Protein AF-Q32XM0-F1 (afdb_monomer_lite)

InterPro domains:
  IPR008210 Phosphoenolpyruvate carboxykinase, N-terminal [G3DSA:3.40.449.10] (1-26)
  IPR008210 Phosphoenolpyruvate carboxykinase, N-terminal [SSF68923] (1-26)
  IPR035078 Phosphoenolpyruvate carboxykinase, GTP-utilising, N-terminal [PF17297] (1-26)

pLDDT: mean 95.65, std 2.88, range [86.06, 97.69]

Structure (mmCIF, N/CA/C/O backbone):
data_AF-Q32XM0-F1
#
_entry.id   AF-Q32XM0-F1
#
loop_
_atom_site.group_PDB
_atom_site.id
_atom_site.type_symbol
_atom_site.label_atom_id
_atom_site.label_alt_id
_atom_site.label_comp_id
_atom_site.label_asym_id
_atom_site.label_entity_id
_atom_site.label_seq_id
_atom_site.pdbx_PDB_ins_code
_atom_site.Cartn_x
_atom_site.Cartn_y
_atom_site.Cartn_z
_atom_site.occupancy
_atom_site.B_iso_or_equiv
_atom_site.auth_seq_id
_atom_site.auth_comp_id
_atom_site.auth_asym_id
_atom_site.auth_atom_id
_atom_site.pdbx_PDB_model_num
ATOM 1 N N . TRP A 1 1 ? 12.699 -12.773 -8.057 1.00 86.06 1 TRP A N 1
ATOM 2 C CA . TRP A 1 1 ? 13.185 -11.425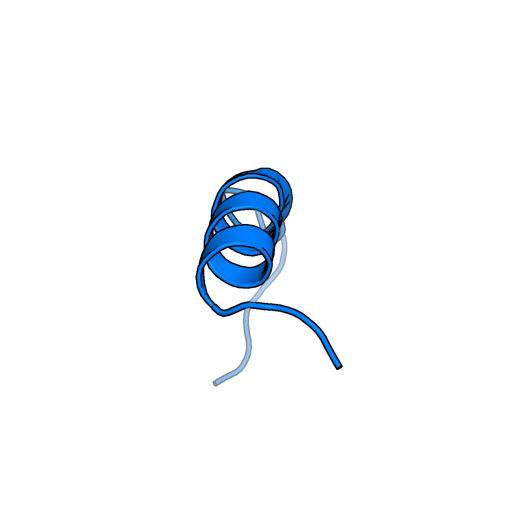 -7.710 1.00 86.06 1 TRP A CA 1
ATOM 3 C C . TRP A 1 1 ? 12.521 -10.443 -8.661 1.00 86.06 1 TRP A C 1
ATOM 5 O O . TRP A 1 1 ? 12.300 -10.815 -9.807 1.00 86.06 1 TRP A O 1
ATOM 15 N N . MET A 1 2 ? 12.103 -9.282 -8.167 1.00 94.88 2 MET A N 1
ATOM 16 C CA . MET A 1 2 ? 11.365 -8.254 -8.908 1.00 94.88 2 MET A CA 1
ATOM 17 C C . MET A 1 2 ? 12.104 -6.933 -8.695 1.00 94.88 2 MET A C 1
ATOM 19 O O . MET A 1 2 ? 12.636 -6.727 -7.603 1.00 94.88 2 MET A O 1
ATOM 23 N N . SER A 1 3 ? 12.171 -6.082 -9.720 1.00 97.56 3 SER A N 1
ATOM 24 C CA . SER A 1 3 ? 12.716 -4.734 -9.557 1.00 97.56 3 SER A CA 1
ATOM 25 C C . SER A 1 3 ? 11.817 -3.916 -8.620 1.00 97.56 3 SER A C 1
ATOM 27 O O . SER A 1 3 ? 10.618 -4.184 -8.513 1.00 97.56 3 SER A O 1
ATOM 29 N N . GLU A 1 4 ? 12.374 -2.919 -7.936 1.00 97.44 4 GLU A N 1
ATOM 30 C CA . GLU A 1 4 ? 11.575 -2.025 -7.084 1.00 97.44 4 GLU A CA 1
ATOM 31 C C . GLU A 1 4 ? 10.489 -1.304 -7.899 1.00 97.44 4 GLU A C 1
ATOM 33 O O . GLU A 1 4 ? 9.349 -1.194 -7.457 1.00 97.44 4 GLU A O 1
ATOM 38 N N . GLU A 1 5 ? 10.800 -0.933 -9.142 1.00 97.38 5 GLU A N 1
ATOM 39 C CA . GLU A 1 5 ? 9.860 -0.277 -10.052 1.00 97.38 5 GLU A CA 1
ATOM 40 C C . GLU A 1 5 ? 8.660 -1.175 -10.401 1.00 97.38 5 GLU A C 1
ATOM 42 O O . GLU A 1 5 ? 7.505 -0.741 -10.375 1.00 97.38 5 GLU A O 1
ATOM 47 N N . ASP A 1 6 ? 8.906 -2.453 -10.700 1.00 97.69 6 ASP A N 1
ATOM 48 C CA . ASP A 1 6 ? 7.830 -3.407 -10.983 1.00 97.69 6 ASP A CA 1
ATOM 49 C C . ASP A 1 6 ? 6.985 -3.690 -9.736 1.00 97.69 6 ASP A C 1
ATOM 51 O O . ASP A 1 6 ? 5.769 -3.895 -9.835 1.00 97.69 6 ASP A O 1
ATOM 55 N N . PHE A 1 7 ? 7.608 -3.658 -8.556 1.00 97.19 7 PHE A N 1
ATOM 56 C CA . PHE A 1 7 ? 6.906 -3.793 -7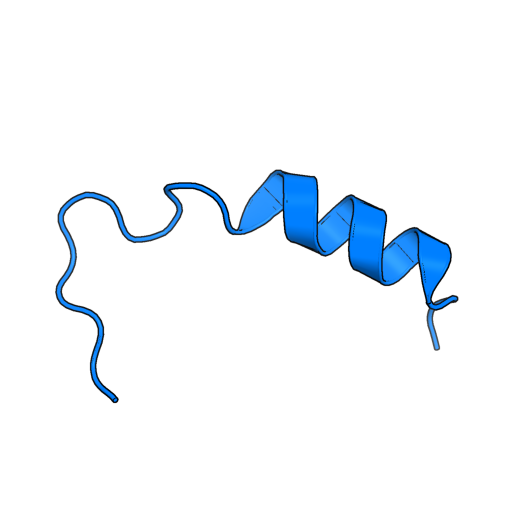.288 1.00 97.19 7 PHE A CA 1
ATOM 57 C C . PHE A 1 7 ? 5.975 -2.606 -7.034 1.00 97.19 7 PHE A C 1
ATOM 59 O O . PHE A 1 7 ? 4.798 -2.815 -6.741 1.00 97.19 7 PHE A O 1
ATOM 66 N N . GLU A 1 8 ? 6.450 -1.372 -7.205 1.00 97.44 8 GLU A N 1
ATOM 67 C CA . GLU A 1 8 ? 5.640 -0.164 -7.017 1.00 97.44 8 GLU A CA 1
ATOM 68 C C . GLU A 1 8 ? 4.455 -0.103 -7.991 1.00 97.44 8 GLU A C 1
ATOM 70 O O . GLU A 1 8 ? 3.321 0.199 -7.592 1.00 97.44 8 GLU A 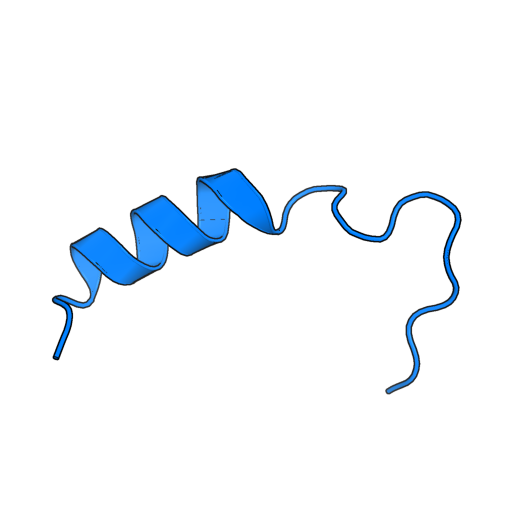O 1
ATOM 75 N N . LYS A 1 9 ? 4.675 -0.478 -9.259 1.00 97.44 9 LYS A N 1
ATOM 76 C CA . LYS A 1 9 ? 3.601 -0.620 -10.256 1.00 97.44 9 LYS A CA 1
ATOM 77 C C . LYS A 1 9 ? 2.557 -1.643 -9.811 1.00 97.44 9 LYS A C 1
ATOM 79 O O . LYS A 1 9 ? 1.357 -1.373 -9.848 1.00 97.44 9 LYS A O 1
ATOM 84 N N . ALA A 1 10 ? 2.991 -2.818 -9.360 1.00 96.75 10 ALA A N 1
ATOM 85 C CA . ALA A 1 10 ? 2.078 -3.859 -8.899 1.00 96.75 10 ALA A CA 1
ATOM 86 C C . ALA A 1 10 ? 1.334 -3.457 -7.615 1.00 96.75 10 ALA A C 1
ATOM 88 O O . ALA A 1 10 ? 0.156 -3.789 -7.454 1.00 96.75 10 ALA A O 1
ATOM 89 N N . PHE A 1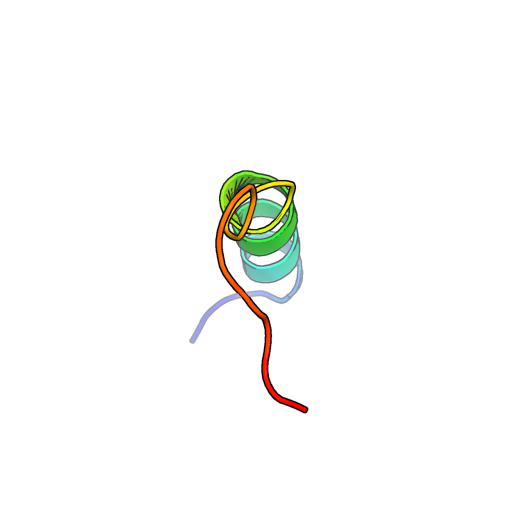 11 ? 2.007 -2.743 -6.712 1.00 97.31 11 PHE A N 1
ATOM 90 C CA . PHE A 1 11 ? 1.442 -2.282 -5.453 1.00 97.31 11 PHE A CA 1
ATOM 91 C C . PHE A 1 11 ? 0.330 -1.255 -5.692 1.00 97.31 11 PHE A C 1
ATOM 93 O O . PHE A 1 11 ? -0.811 -1.444 -5.258 1.00 97.31 11 PHE A O 1
ATOM 100 N N . SER A 1 12 ? 0.643 -0.210 -6.456 1.00 96.38 12 SER A N 1
ATOM 101 C CA . SER A 1 12 ? -0.296 0.860 -6.803 1.00 96.38 12 SER A CA 1
ATOM 102 C C . SER A 1 12 ? -1.499 0.365 -7.613 1.00 96.38 12 SER A C 1
ATOM 104 O O . SER A 1 12 ? -2.593 0.900 -7.459 1.00 96.38 12 SER A O 1
ATOM 106 N N . ALA A 1 13 ? -1.349 -0.695 -8.411 1.00 97.44 13 ALA A N 1
ATOM 107 C CA . ALA A 1 13 ? -2.460 -1.279 -9.161 1.00 97.44 13 ALA A CA 1
ATOM 108 C C . ALA A 1 13 ? -3.419 -2.133 -8.309 1.00 97.44 13 ALA A C 1
ATOM 110 O O . ALA A 1 13 ? -4.590 -2.269 -8.661 1.00 97.44 13 ALA A O 1
ATOM 111 N N . ARG A 1 14 ? -2.939 -2.763 -7.226 1.00 96.81 14 ARG A N 1
ATOM 112 C CA . ARG A 1 14 ? -3.685 -3.835 -6.533 1.00 96.81 14 ARG A CA 1
ATOM 113 C C . ARG A 1 14 ? -4.212 -3.457 -5.160 1.00 96.81 14 ARG A C 1
ATOM 115 O O . ARG A 1 14 ? -5.265 -3.950 -4.768 1.00 96.81 14 ARG A O 1
ATOM 122 N N . PHE A 1 15 ? -3.475 -2.649 -4.406 1.00 96.06 15 PHE A N 1
ATOM 123 C CA . PHE A 1 15 ? -3.799 -2.377 -3.005 1.00 96.06 15 PHE A CA 1
ATOM 124 C C . PHE A 1 15 ? -4.800 -1.235 -2.779 1.00 96.06 15 PHE A C 1
ATOM 126 O O . PHE A 1 15 ? -5.580 -1.340 -1.827 1.00 96.06 15 PHE A O 1
ATOM 133 N N . PRO A 1 16 ? -4.876 -0.180 -3.614 1.00 97.06 16 PRO A N 1
ATOM 134 C CA . PRO A 1 16 ? -5.896 0.848 -3.436 1.00 97.06 16 PRO A CA 1
ATOM 135 C C . PRO A 1 16 ? -7.315 0.263 -3.469 1.00 97.06 16 PRO A C 1
ATOM 137 O O . PRO A 1 16 ? -7.753 -0.323 -4.454 1.00 97.06 16 PRO A O 1
ATOM 140 N N . GLY A 1 17 ? -8.041 0.398 -2.356 1.00 94.19 17 GLY A N 1
ATOM 141 C CA . GLY A 1 17 ? -9.415 -0.093 -2.220 1.00 94.19 17 GLY A CA 1
ATOM 142 C C . GLY A 1 17 ? -9.564 -1.608 -2.047 1.00 94.19 17 GLY A C 1
ATOM 143 O O . GLY A 1 17 ? -10.695 -2.079 -1.927 1.00 94.19 17 GLY A O 1
ATOM 144 N N . CYS A 1 18 ? -8.472 -2.378 -1.964 1.00 96.25 18 CYS A N 1
ATOM 145 C CA . CYS A 1 18 ? -8.550 -3.841 -1.926 1.00 96.25 18 CYS A CA 1
ATOM 146 C C . CYS A 1 18 ? -9.321 -4.373 -0.711 1.00 96.25 18 CYS A C 1
ATOM 148 O O . CYS A 1 18 ? -9.922 -5.440 -0.799 1.00 96.25 18 CYS A O 1
ATOM 150 N N . MET A 1 19 ? -9.352 -3.621 0.393 1.00 97.06 19 MET A N 1
ATOM 151 C CA . MET A 1 19 ? -10.053 -3.954 1.638 1.00 97.06 19 MET A CA 1
ATOM 152 C C . MET A 1 19 ? -11.346 -3.156 1.855 1.00 97.06 19 MET A C 1
ATOM 154 O O . MET A 1 19 ? -11.881 -3.142 2.960 1.00 97.06 19 MET A O 1
ATOM 158 N N . LYS A 1 20 ? -11.895 -2.504 0.820 1.00 96.12 20 LYS A N 1
ATOM 159 C CA . LYS A 1 20 ? -13.175 -1.792 0.944 1.00 96.12 20 LYS A CA 1
ATOM 160 C C . LYS A 1 20 ? -14.272 -2.760 1.411 1.00 96.12 20 LYS A C 1
ATOM 162 O O . LYS A 1 20 ? -14.549 -3.754 0.746 1.00 96.12 20 LYS A O 1
ATOM 167 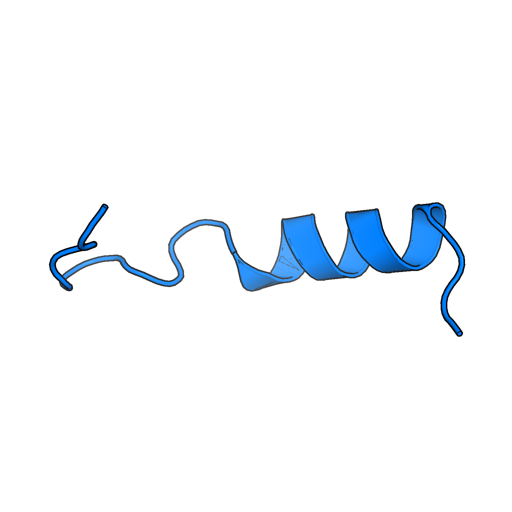N N . GLY A 1 21 ? -14.885 -2.464 2.559 1.00 96.06 21 GLY A N 1
ATOM 168 C CA . GLY A 1 21 ? -15.926 -3.302 3.167 1.00 96.06 21 GLY A CA 1
ATOM 169 C C . GLY A 1 21 ? -15.415 -4.477 4.011 1.00 96.06 21 GLY A C 1
ATOM 170 O O . GLY A 1 21 ? -16.220 -5.311 4.413 1.00 96.06 21 GLY A O 1
ATOM 171 N N . ARG A 1 22 ? -14.108 -4.559 4.296 1.00 96.94 22 ARG A N 1
ATOM 172 C CA . ARG A 1 22 ? -13.519 -5.537 5.225 1.00 96.94 22 ARG A CA 1
ATOM 173 C C . ARG A 1 22 ? -12.756 -4.816 6.338 1.00 96.94 22 ARG A C 1
ATOM 175 O O . ARG A 1 22 ? -12.158 -3.771 6.096 1.00 96.94 22 ARG A O 1
ATOM 182 N N . THR A 1 23 ? -12.762 -5.375 7.546 1.00 94.38 23 THR A N 1
ATOM 183 C CA . THR A 1 23 ? -11.963 -4.859 8.667 1.00 94.38 23 THR A CA 1
ATOM 184 C C . THR A 1 23 ? -10.501 -5.242 8.466 1.00 94.38 23 THR A C 1
ATOM 186 O O . THR A 1 23 ? -10.193 -6.414 8.256 1.00 94.38 23 THR A O 1
ATOM 189 N N . MET A 1 24 ? -9.608 -4.255 8.518 1.00 94.50 24 MET A N 1
ATOM 190 C CA . MET A 1 24 ? -8.164 -4.478 8.501 1.00 94.50 24 MET A CA 1
ATOM 191 C C . MET A 1 24 ? -7.678 -4.609 9.946 1.00 94.50 24 MET A C 1
ATOM 193 O O . MET A 1 24 ? -7.960 -3.736 10.766 1.00 94.50 24 MET A O 1
ATOM 197 N N . TYR A 1 25 ? -7.006 -5.714 10.255 1.00 93.56 25 TYR A N 1
ATOM 198 C CA . TYR A 1 25 ? -6.384 -5.945 11.557 1.00 93.56 25 TYR A CA 1
ATOM 199 C C . TYR A 1 25 ? -4.927 -5.497 11.495 1.00 93.56 25 TYR A C 1
ATOM 201 O O . TYR A 1 25 ? -4.245 -5.804 10.517 1.00 93.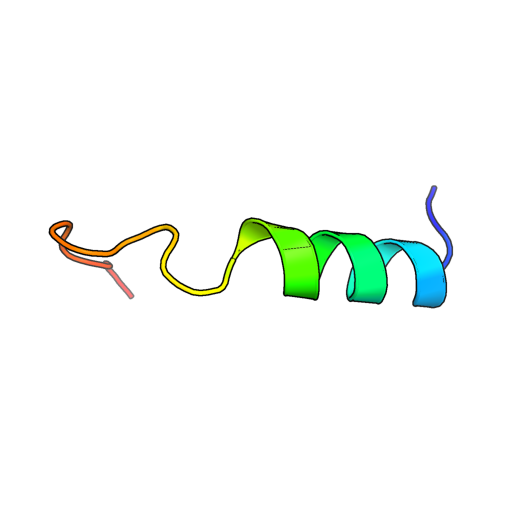56 25 TYR A O 1
ATOM 209 N N . VAL A 1 26 ? -4.489 -4.773 12.524 1.00 87.00 26 VAL A N 1
ATOM 210 C CA . VAL A 1 26 ? -3.121 -4.253 12.659 1.00 87.00 26 VAL A CA 1
ATOM 211 C C . VAL A 1 26 ? -2.267 -5.237 13.441 1.00 87.00 26 VAL A C 1
ATOM 213 O O . VAL A 1 26 ? -2.752 -5.691 14.502 1.00 87.00 26 VAL A O 1
#

Foldseek 3Di:
DDDPVVVVVVCVVAPVCVQPPHDDDD

Organism: Corynorhinus townsendii (NCBI:txid124745)

Secondary structure (DSSP, 8-state):
---HHHHHHHHHHHSTTTTTTSPPP-

Radius of gyration: 11.61 Å; chains: 1; bounding box: 29×12×24 Å

Sequence (26 aa):
WMSEEDFEKAFSARFPGCMKGRTMYV